Protein AF-A0A1M2VJ30-F1 (afdb_monomer_lite)

Radius of gyration: 21.76 Å; chains: 1; bounding box: 72×44×42 Å

Foldseek 3Di:
DDDPPDPDDPVVVVCVVDDVLVVVLCVQVVPDDVPRDGPPVSNVCSVVVVCVVVPHDPPVDDQQPDQVPDPVGHPDPPPDDDDCVVVDPDDDDPPPD

Structure (mmCIF, N/CA/C/O backbone):
data_AF-A0A1M2VJ30-F1
#
_entry.id   AF-A0A1M2VJ30-F1
#
loop_
_atom_site.group_PDB
_atom_site.id
_atom_site.type_symbol
_atom_site.label_atom_id
_atom_site.label_alt_id
_atom_site.label_comp_id
_atom_site.label_asym_id
_atom_site.label_entity_id
_atom_site.label_seq_id
_atom_site.pdbx_PDB_ins_code
_atom_site.Cartn_x
_atom_site.Cartn_y
_atom_site.Cartn_z
_atom_site.occupancy
_atom_site.B_iso_or_equiv
_atom_site.auth_seq_id
_atom_site.auth_comp_id
_atom_site.auth_asym_id
_atom_site.auth_atom_id
_atom_site.pdbx_PDB_model_num
ATOM 1 N N . MET A 1 1 ? -36.055 -9.082 4.053 1.00 41.88 1 MET A N 1
ATOM 2 C CA . MET A 1 1 ? -34.781 -8.335 4.016 1.00 41.88 1 MET A CA 1
ATOM 3 C C . MET A 1 1 ? -34.543 -7.912 2.579 1.00 41.88 1 MET A C 1
ATOM 5 O O . MET A 1 1 ? -34.332 -8.777 1.743 1.00 41.88 1 MET A O 1
ATOM 9 N N . LYS A 1 2 ? -34.7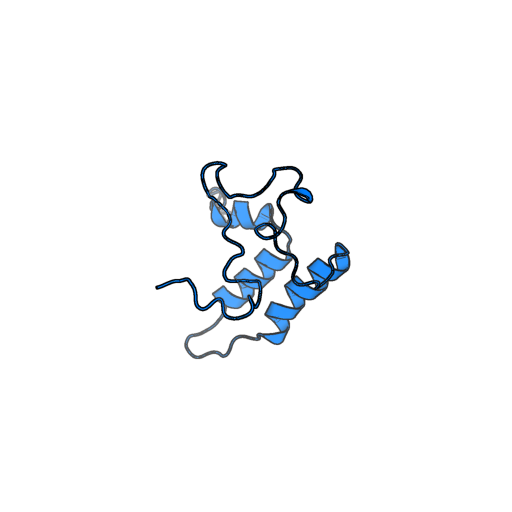08 -6.625 2.257 1.00 38.59 2 LYS A N 1
ATOM 10 C CA . LYS A 1 2 ? -34.381 -6.116 0.921 1.00 38.59 2 LYS A CA 1
ATOM 11 C C . LYS A 1 2 ? -32.864 -5.973 0.870 1.00 38.59 2 LYS A C 1
ATOM 13 O O . LYS A 1 2 ? -32.313 -5.183 1.625 1.00 38.59 2 LYS A O 1
ATOM 18 N N . THR A 1 3 ? -32.208 -6.791 0.057 1.00 48.53 3 THR A N 1
ATOM 19 C CA . THR A 1 3 ? -30.811 -6.578 -0.318 1.00 48.53 3 THR A CA 1
ATOM 20 C C . THR A 1 3 ? -30.753 -5.261 -1.075 1.00 48.53 3 THR A C 1
ATOM 22 O O . THR A 1 3 ? -31.428 -5.122 -2.097 1.00 48.53 3 THR A O 1
ATOM 25 N N . ASP A 1 4 ? -30.023 -4.290 -0.541 1.00 54.62 4 ASP A N 1
ATOM 26 C CA . ASP A 1 4 ? -29.743 -3.048 -1.245 1.00 54.62 4 ASP A CA 1
ATOM 27 C C . ASP A 1 4 ? -28.991 -3.395 -2.542 1.00 54.62 4 ASP A C 1
ATOM 29 O O . ASP A 1 4 ? -27.910 -3.978 -2.497 1.00 54.62 4 ASP A O 1
ATOM 33 N N . GLN A 1 5 ? -29.619 -3.142 -3.694 1.00 56.69 5 GLN A N 1
ATOM 34 C CA . GLN A 1 5 ? -29.038 -3.370 -5.025 1.00 56.69 5 GLN A CA 1
ATOM 35 C C . GLN A 1 5 ? -28.371 -2.100 -5.569 1.00 56.69 5 GLN A C 1
ATOM 37 O O . GLN A 1 5 ? -28.336 -1.875 -6.779 1.00 56.69 5 GLN A O 1
ATOM 42 N N . SER A 1 6 ? -27.870 -1.236 -4.689 1.00 65.25 6 SER A N 1
ATOM 43 C CA . SER A 1 6 ? -27.056 -0.108 -5.120 1.00 65.25 6 SER A CA 1
ATOM 44 C C . SER A 1 6 ? -25.761 -0.626 -5.766 1.00 65.25 6 SER A C 1
ATOM 46 O O . SER A 1 6 ? -25.155 -1.569 -5.242 1.00 65.25 6 SER A O 1
ATOM 48 N N . PRO A 1 7 ? -25.339 -0.077 -6.920 1.00 71.31 7 PRO A N 1
ATOM 49 C CA . PRO A 1 7 ? -24.116 -0.517 -7.576 1.00 71.31 7 PRO A CA 1
ATOM 50 C C . PRO A 1 7 ? -22.920 -0.363 -6.625 1.00 71.31 7 PRO A C 1
ATOM 52 O O . PRO A 1 7 ? -22.861 0.616 -5.871 1.00 71.31 7 PRO A O 1
ATOM 55 N N . PRO A 1 8 ? -21.960 -1.310 -6.649 1.00 76.88 8 PRO A N 1
ATOM 56 C CA . PRO A 1 8 ? -20.778 -1.218 -5.808 1.00 76.88 8 PRO A CA 1
ATOM 57 C C . PRO A 1 8 ? -20.066 0.100 -6.092 1.00 76.88 8 PRO A C 1
ATOM 59 O O . PRO A 1 8 ? -19.964 0.540 -7.242 1.00 76.88 8 PRO A O 1
ATOM 62 N N . SER A 1 9 ? -19.574 0.742 -5.036 1.00 90.00 9 SER A N 1
ATOM 63 C CA . SER A 1 9 ? -18.867 2.007 -5.199 1.00 90.00 9 SER A CA 1
ATOM 64 C C . SER A 1 9 ? -17.656 1.827 -6.123 1.00 90.00 9 SER A C 1
ATOM 66 O O . SER A 1 9 ? -17.090 0.733 -6.247 1.00 90.00 9 SER A O 1
ATOM 68 N N . VAL A 1 10 ? -17.214 2.915 -6.761 1.00 94.31 10 VAL A N 1
ATOM 69 C CA . VAL A 1 10 ? -15.991 2.914 -7.590 1.00 94.31 10 VAL A CA 1
ATOM 70 C C . VAL A 1 10 ? -14.809 2.334 -6.808 1.00 94.31 10 VAL A C 1
ATOM 72 O O . VAL A 1 10 ? -14.020 1.557 -7.341 1.00 94.31 10 VAL A O 1
ATOM 75 N N . PHE A 1 11 ? -14.738 2.644 -5.514 1.00 91.75 11 PHE A N 1
ATOM 76 C CA . PHE A 1 11 ? -13.711 2.129 -4.623 1.00 91.75 11 PHE A CA 1
ATOM 77 C C . PHE A 1 11 ? -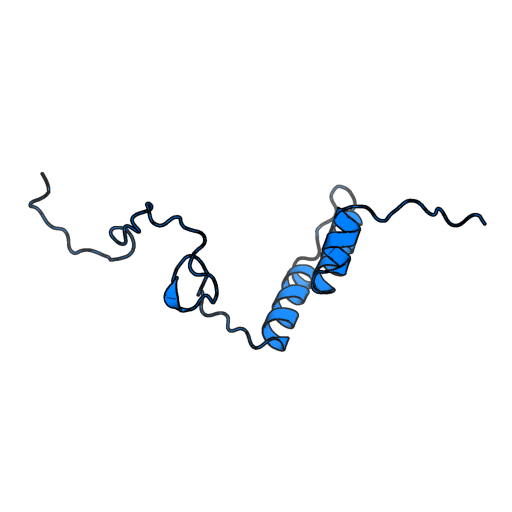13.823 0.615 -4.378 1.00 91.75 11 PHE A C 1
ATOM 79 O O . PHE A 1 11 ? -12.826 -0.094 -4.473 1.00 91.75 11 PHE A O 1
ATOM 86 N N . GLN A 1 12 ? -15.027 0.084 -4.139 1.00 92.38 12 GLN A N 1
ATOM 87 C CA . GLN A 1 12 ? -15.226 -1.369 -4.026 1.00 92.38 12 GLN A CA 1
ATOM 88 C C . GLN A 1 12 ? -14.873 -2.094 -5.327 1.00 92.38 12 GLN A C 1
ATOM 90 O O . GLN A 1 12 ? -14.276 -3.167 -5.294 1.00 92.38 12 GLN A O 1
ATOM 95 N N . THR A 1 13 ? -15.183 -1.483 -6.471 1.00 95.38 13 THR A N 1
ATOM 96 C CA . THR A 1 13 ? -14.814 -2.017 -7.788 1.00 95.38 13 THR A CA 1
ATOM 97 C C . THR A 1 13 ? -13.296 -2.045 -7.980 1.00 95.38 13 THR A C 1
ATOM 99 O O . THR A 1 13 ? -12.770 -3.016 -8.522 1.00 95.38 13 THR A O 1
ATOM 102 N N . LEU A 1 14 ? -12.578 -1.014 -7.519 1.00 94.56 14 LEU A N 1
ATOM 103 C CA . LEU A 1 14 ? -11.114 -0.994 -7.514 1.00 94.56 14 LEU A CA 1
ATOM 104 C C . LEU A 1 14 ? -10.559 -2.138 -6.658 1.00 94.56 14 LEU A C 1
ATOM 106 O O . LEU A 1 14 ? -9.783 -2.940 -7.166 1.00 94.56 14 LEU A O 1
ATOM 110 N N . LEU A 1 15 ? -11.013 -2.266 -5.406 1.00 95.44 15 LEU A N 1
ATOM 111 C CA . LEU A 1 15 ? -10.555 -3.325 -4.500 1.00 95.44 15 LEU A CA 1
ATOM 112 C C . LEU A 1 15 ? -10.816 -4.730 -5.056 1.00 95.44 15 LEU A C 1
ATOM 114 O O . LEU A 1 15 ? -9.962 -5.599 -4.926 1.00 95.44 15 LEU A O 1
ATOM 118 N N . ALA A 1 16 ? -11.957 -4.944 -5.715 1.00 93.69 16 ALA A N 1
ATOM 119 C CA . ALA A 1 16 ? -12.291 -6.223 -6.340 1.00 93.69 16 ALA A CA 1
ATOM 120 C C . ALA A 1 16 ? -11.393 -6.578 -7.543 1.00 93.69 16 ALA A C 1
ATOM 122 O O . ALA A 1 16 ? -11.286 -7.749 -7.901 1.00 93.69 16 ALA A O 1
ATOM 123 N N . ARG A 1 17 ? -10.761 -5.583 -8.181 1.00 95.56 17 ARG A N 1
ATOM 124 C CA . ARG A 1 17 ? -9.819 -5.765 -9.302 1.00 95.56 17 ARG A CA 1
ATOM 125 C C . ARG A 1 17 ? -8.354 -5.798 -8.861 1.00 95.56 17 ARG A C 1
ATOM 127 O O . ARG A 1 17 ? -7.486 -6.099 -9.678 1.00 95.56 17 ARG A O 1
ATOM 134 N N . SER A 1 18 ? -8.083 -5.463 -7.606 1.00 95.25 18 SER A N 1
ATOM 135 C CA . SER A 1 18 ? -6.757 -5.471 -6.997 1.00 95.25 18 SER A CA 1
ATOM 136 C C . SER A 1 18 ? -6.472 -6.810 -6.301 1.00 95.25 18 SER A C 1
ATOM 138 O O . SER A 1 18 ? -7.389 -7.598 -6.061 1.00 95.25 18 SER A O 1
ATOM 140 N N . PRO A 1 19 ? -5.206 -7.090 -5.937 1.00 95.62 19 PRO A N 1
ATOM 141 C CA . PRO A 1 19 ? -4.884 -8.181 -5.024 1.00 95.62 19 PRO A CA 1
ATOM 142 C C . PRO A 1 19 ? -5.738 -8.137 -3.739 1.00 95.62 19 PRO A C 1
ATOM 144 O O . PRO A 1 19 ? -5.952 -7.049 -3.193 1.00 95.62 19 PRO A O 1
ATOM 147 N N . PRO A 1 20 ? -6.210 -9.289 -3.224 1.00 95.75 20 PRO A N 1
ATOM 148 C CA . PRO A 1 20 ? -7.100 -9.352 -2.060 1.00 95.75 20 PRO A CA 1
ATOM 149 C C . PRO A 1 20 ? -6.498 -8.716 -0.799 1.00 95.75 20 PRO A C 1
ATOM 151 O O . PRO A 1 20 ? -7.236 -8.238 0.063 1.00 95.75 20 PRO A O 1
ATOM 154 N N . GLU A 1 21 ? -5.169 -8.647 -0.706 1.00 97.31 21 GLU A N 1
ATOM 155 C CA . GLU A 1 21 ? -4.447 -7.969 0.367 1.00 97.31 21 GLU A CA 1
ATOM 156 C C . GLU A 1 21 ? -4.855 -6.491 0.516 1.00 97.31 21 GLU A C 1
ATOM 158 O O . GLU A 1 21 ? -4.921 -5.997 1.640 1.00 97.31 21 GLU A O 1
ATOM 163 N N . PHE A 1 22 ? -5.220 -5.801 -0.573 1.00 96.94 22 PHE A N 1
ATOM 164 C CA . PHE A 1 22 ? -5.716 -4.419 -0.513 1.00 96.94 22 PHE A CA 1
ATOM 165 C C . PHE A 1 22 ? -7.068 -4.307 0.195 1.00 96.94 22 PHE A C 1
ATOM 167 O O . PHE A 1 22 ? -7.299 -3.348 0.933 1.00 96.94 22 PHE A O 1
ATOM 174 N N . ALA A 1 23 ? -7.959 -5.285 0.010 1.00 96.69 23 ALA A N 1
ATOM 175 C CA . ALA A 1 23 ? -9.244 -5.304 0.701 1.00 96.69 23 ALA A CA 1
ATOM 176 C C . ALA A 1 23 ? -9.060 -5.556 2.205 1.00 96.69 23 ALA A C 1
ATOM 1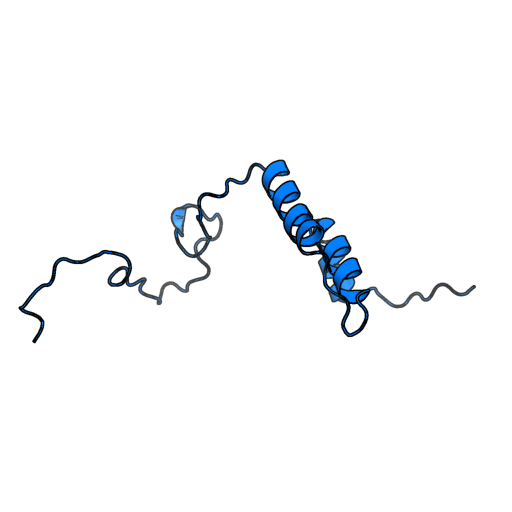78 O O . ALA A 1 23 ? -9.697 -4.886 3.017 1.00 96.69 23 ALA A O 1
ATOM 179 N N . VAL A 1 24 ? -8.148 -6.465 2.576 1.00 97.19 24 VAL A N 1
ATOM 180 C CA . VAL A 1 24 ? -7.794 -6.741 3.981 1.00 97.19 24 VAL A CA 1
ATOM 181 C C . VAL A 1 24 ? -7.147 -5.518 4.632 1.00 97.19 24 VAL A C 1
ATOM 183 O O . VAL A 1 24 ? -7.552 -5.122 5.723 1.00 97.19 24 VAL A O 1
ATOM 186 N N . TYR A 1 25 ? -6.200 -4.875 3.942 1.00 97.75 25 TYR A N 1
ATOM 187 C CA . TYR A 1 25 ? -5.581 -3.627 4.388 1.00 97.75 25 TYR A CA 1
ATOM 188 C C . TYR A 1 25 ? -6.639 -2.548 4.641 1.00 97.75 25 TYR A C 1
ATOM 190 O O . TYR A 1 25 ? -6.670 -1.953 5.717 1.00 97.75 25 TYR A O 1
ATOM 198 N N . HIS A 1 26 ? -7.533 -2.323 3.670 1.00 96.69 26 HIS A N 1
ATOM 199 C CA . HIS A 1 26 ? -8.584 -1.316 3.788 1.00 96.69 26 HIS A CA 1
ATOM 200 C C . HIS A 1 26 ? -9.534 -1.613 4.955 1.00 96.69 26 HIS A C 1
ATOM 202 O O . HIS A 1 26 ? -9.855 -0.715 5.728 1.00 96.69 26 HIS A O 1
ATOM 208 N N . ALA A 1 27 ? -9.969 -2.867 5.104 1.00 96.19 27 ALA A N 1
ATOM 209 C CA . ALA A 1 27 ? -10.837 -3.275 6.204 1.00 96.19 27 ALA A CA 1
ATOM 210 C C . ALA A 1 27 ? -10.184 -3.029 7.574 1.00 96.19 27 ALA A C 1
ATOM 212 O O . ALA A 1 27 ? -10.863 -2.566 8.487 1.00 96.19 27 ALA A O 1
ATOM 213 N N . HIS A 1 28 ? -8.874 -3.276 7.697 1.00 97.19 28 HIS A N 1
ATOM 214 C CA . HIS A 1 28 ? -8.122 -2.977 8.916 1.00 97.19 28 HIS A CA 1
ATOM 215 C C . HIS A 1 28 ? -8.119 -1.477 9.216 1.00 97.19 28 HIS A C 1
ATOM 217 O O . HIS A 1 28 ? -8.554 -1.071 10.288 1.00 97.19 28 HIS A O 1
ATOM 223 N N . VAL A 1 29 ? -7.683 -0.637 8.269 1.00 96.69 29 VAL A N 1
ATOM 224 C CA . VAL A 1 29 ? -7.563 0.812 8.521 1.00 96.69 29 VAL A CA 1
ATOM 225 C C . VAL A 1 29 ? -8.914 1.498 8.725 1.00 96.69 29 VAL A C 1
ATOM 227 O O . VAL A 1 29 ? -9.006 2.411 9.538 1.00 96.69 29 VAL A O 1
ATOM 230 N N . ALA A 1 30 ? -9.967 1.045 8.039 1.00 95.50 30 ALA A N 1
ATOM 231 C CA . ALA A 1 30 ? -11.320 1.572 8.207 1.00 95.50 30 ALA A CA 1
ATOM 232 C C . ALA A 1 30 ? -11.982 1.123 9.524 1.00 95.50 30 ALA A C 1
ATOM 234 O 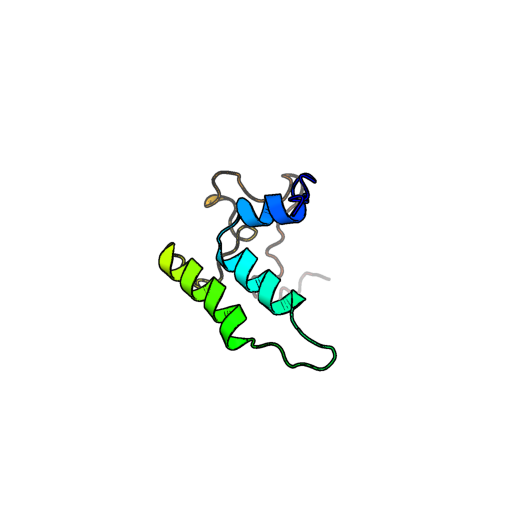O . ALA A 1 30 ? -12.949 1.745 9.958 1.00 95.50 30 ALA A O 1
ATOM 235 N N . GLY A 1 31 ? -11.486 0.046 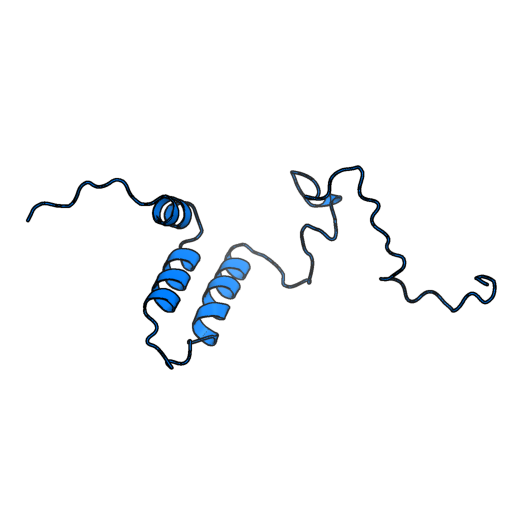10.144 1.00 96.69 31 GLY A N 1
ATOM 236 C CA . GLY A 1 31 ? -11.975 -0.468 11.425 1.00 96.69 31 GLY A CA 1
ATOM 237 C C . GLY A 1 31 ? -11.340 0.183 12.657 1.00 96.69 31 GLY A C 1
ATOM 238 O O . GLY A 1 31 ? -11.871 0.027 13.759 1.00 96.69 31 GLY A O 1
ATOM 239 N N . LEU A 1 32 ? -10.235 0.915 12.483 1.00 97.75 32 LEU A N 1
ATOM 240 C CA . LEU A 1 32 ? -9.509 1.548 13.582 1.00 97.75 32 LEU A CA 1
ATOM 241 C C . LEU A 1 32 ? -10.355 2.609 14.285 1.00 97.75 32 LEU A C 1
ATOM 243 O O . LEU A 1 32 ? -10.964 3.477 13.655 1.00 97.75 32 LEU A O 1
ATOM 247 N N . GLN A 1 33 ? -10.333 2.573 15.612 1.00 97.88 33 GLN A N 1
ATOM 248 C CA . GLN A 1 33 ? -10.922 3.611 16.443 1.00 97.88 33 GLN A CA 1
ATOM 249 C C . GLN A 1 33 ? -9.963 4.792 16.611 1.00 97.88 33 GLN A C 1
ATOM 251 O O . GLN A 1 33 ? -8.743 4.685 16.466 1.00 97.88 33 GLN A O 1
ATOM 256 N N . TYR A 1 34 ? -10.512 5.952 16.964 1.00 96.69 34 TYR A N 1
ATOM 257 C CA . TYR A 1 34 ? -9.693 7.114 17.288 1.00 96.69 34 TYR A CA 1
ATOM 258 C C . TYR A 1 34 ? -8.739 6.805 18.457 1.00 96.69 34 TYR A C 1
ATOM 260 O O . TYR A 1 34 ? -9.169 6.362 19.520 1.00 96.69 34 TYR A O 1
ATOM 268 N N . GLY A 1 35 ? -7.442 7.055 18.257 1.00 96.75 35 GLY A N 1
ATOM 269 C CA . GLY A 1 35 ? -6.392 6.772 19.242 1.00 96.75 35 GLY A CA 1
ATOM 270 C C . GLY A 1 35 ? -5.927 5.312 19.286 1.00 96.75 35 GLY A C 1
ATOM 271 O O . GLY A 1 35 ? -4.984 5.001 20.013 1.00 96.75 35 GLY A O 1
ATOM 272 N N . GLU A 1 36 ? -6.538 4.421 18.503 1.00 97.88 36 GLU A N 1
ATOM 273 C CA . GLU A 1 36 ? -6.075 3.046 18.365 1.00 97.88 36 GLU A CA 1
ATOM 274 C C . GLU A 1 36 ? -4.749 2.996 17.596 1.00 97.88 36 GLU A C 1
ATOM 276 O O . GLU A 1 36 ? -4.554 3.684 16.591 1.00 97.88 36 GLU A O 1
ATOM 281 N N . LYS A 1 37 ? -3.813 2.170 18.072 1.00 97.56 37 LYS A N 1
ATOM 282 C CA . LYS A 1 37 ? -2.532 1.957 17.396 1.00 97.56 37 LYS A CA 1
ATOM 283 C C . LYS A 1 37 ? -2.721 0.956 16.248 1.00 97.56 37 LYS A C 1
ATOM 285 O O . LYS A 1 37 ? -3.071 -0.189 16.527 1.00 97.56 37 LYS A O 1
ATOM 290 N N . PRO A 1 38 ? -2.402 1.315 14.991 1.00 97.56 38 PRO A N 1
ATOM 291 C CA . PRO A 1 38 ? -2.446 0.363 13.888 1.00 97.56 38 PRO A CA 1
ATOM 292 C C . PRO A 1 38 ? -1.465 -0.799 14.093 1.00 97.56 38 PRO A C 1
ATOM 294 O O . PRO A 1 38 ? -0.319 -0.596 14.511 1.00 97.56 38 PRO A O 1
ATOM 297 N N . ASP A 1 39 ? -1.882 -2.013 13.732 1.00 97.56 39 ASP A N 1
ATOM 298 C CA . ASP A 1 39 ? -0.985 -3.164 13.627 1.00 97.56 39 ASP A CA 1
ATOM 299 C C . ASP A 1 39 ? -0.123 -3.074 12.357 1.00 97.56 39 ASP A C 1
ATOM 301 O O . ASP A 1 39 ? -0.428 -3.631 11.303 1.00 97.56 39 ASP A O 1
ATOM 305 N N . TYR A 1 40 ? 0.993 -2.356 12.452 1.00 97.56 40 TYR A N 1
ATOM 306 C CA . TYR A 1 40 ? 1.936 -2.217 11.343 1.00 97.56 40 TYR A CA 1
ATOM 307 C C . TYR A 1 40 ? 2.602 -3.542 10.938 1.00 97.56 40 TYR A C 1
ATOM 309 O O . TYR A 1 40 ? 3.039 -3.673 9.791 1.00 97.56 40 TYR A O 1
ATOM 317 N N . ALA A 1 41 ? 2.687 -4.526 11.839 1.00 98.00 41 ALA A N 1
ATOM 318 C CA . ALA A 1 41 ? 3.289 -5.817 11.521 1.00 98.00 41 ALA A CA 1
ATOM 319 C C . ALA A 1 41 ? 2.380 -6.600 10.566 1.00 98.00 41 ALA A C 1
ATOM 321 O O . ALA A 1 41 ? 2.854 -7.097 9.544 1.00 98.00 41 ALA A O 1
ATOM 322 N N . LEU A 1 42 ? 1.070 -6.608 10.834 1.00 96.69 42 LEU A N 1
ATOM 323 C CA . LEU A 1 42 ? 0.061 -7.136 9.918 1.00 96.69 42 LEU A CA 1
ATOM 324 C C . LEU A 1 42 ? 0.111 -6.414 8.565 1.00 96.69 42 LEU A C 1
ATOM 326 O O . LEU A 1 42 ? 0.274 -7.057 7.528 1.00 96.69 42 LEU A O 1
ATOM 330 N N . LEU A 1 43 ? 0.007 -5.080 8.572 1.00 97.88 43 LEU A N 1
ATOM 331 C CA . LEU A 1 43 ? -0.105 -4.287 7.341 1.00 97.88 43 LEU A CA 1
ATOM 332 C C . LEU A 1 43 ? 1.115 -4.447 6.423 1.00 97.88 43 LEU A C 1
ATOM 334 O O . LEU A 1 43 ? 0.964 -4.605 5.212 1.00 97.88 43 LEU A O 1
ATOM 338 N N . THR A 1 44 ? 2.325 -4.443 6.988 1.00 96.62 44 THR A N 1
ATOM 339 C CA . THR A 1 44 ? 3.555 -4.674 6.211 1.00 96.62 44 THR A CA 1
ATOM 340 C C . THR A 1 44 ? 3.693 -6.134 5.778 1.00 96.62 44 THR A C 1
ATOM 342 O O . THR A 1 44 ? 4.181 -6.405 4.680 1.00 96.62 44 THR A O 1
ATOM 345 N N . GLY A 1 45 ? 3.235 -7.076 6.606 1.00 97.25 45 GLY A N 1
ATOM 346 C CA . GLY A 1 45 ? 3.237 -8.506 6.312 1.00 97.25 45 GLY A CA 1
ATOM 347 C C . GLY A 1 45 ? 2.390 -8.876 5.095 1.00 97.25 45 GLY A C 1
ATOM 348 O O . GLY A 1 45 ? 2.858 -9.651 4.263 1.00 97.25 45 GLY A O 1
ATOM 349 N N . LEU A 1 46 ? 1.200 -8.278 4.945 1.00 97.75 46 LEU A N 1
ATOM 350 C CA . LEU A 1 46 ? 0.299 -8.516 3.806 1.00 97.75 46 LEU A CA 1
ATOM 351 C C . LEU A 1 46 ? 1.019 -8.333 2.462 1.00 97.75 46 LEU A C 1
ATOM 353 O O . LEU A 1 46 ? 1.048 -9.242 1.632 1.00 97.75 46 LEU A O 1
ATOM 357 N N . PHE A 1 47 ? 1.652 -7.176 2.265 1.00 96.81 47 PHE A N 1
ATOM 358 C CA . PHE A 1 47 ? 2.312 -6.865 0.998 1.00 96.81 47 PHE A CA 1
ATOM 359 C C . PHE A 1 47 ? 3.638 -7.603 0.822 1.00 96.81 47 PHE A C 1
ATOM 361 O O . PHE A 1 47 ? 3.943 -8.034 -0.286 1.00 96.81 47 PHE A O 1
ATOM 368 N N . ARG A 1 48 ? 4.410 -7.812 1.897 1.00 95.38 48 ARG A N 1
ATOM 369 C CA . ARG A 1 48 ? 5.654 -8.600 1.832 1.00 95.38 48 ARG A CA 1
ATOM 370 C C . ARG A 1 48 ? 5.397 -10.029 1.377 1.00 95.38 48 ARG A C 1
ATOM 372 O O . ARG A 1 48 ? 6.084 -10.524 0.489 1.00 95.38 48 ARG A O 1
ATOM 379 N N . GLU A 1 49 ? 4.393 -10.675 1.959 1.00 95.44 49 GLU A N 1
ATOM 380 C CA . GLU A 1 49 ? 4.029 -12.040 1.594 1.00 95.44 49 GLU A CA 1
ATOM 381 C C . GLU A 1 49 ? 3.495 -12.112 0.160 1.00 95.44 49 GLU A C 1
ATOM 383 O O . GLU A 1 49 ? 3.823 -13.043 -0.577 1.00 95.44 49 GLU A O 1
ATOM 388 N N . ARG A 1 50 ? 2.721 -11.107 -0.267 1.00 94.94 50 ARG A N 1
ATOM 389 C CA . ARG A 1 50 ? 2.243 -11.010 -1.647 1.00 94.94 50 ARG A CA 1
ATOM 390 C C . ARG A 1 50 ? 3.389 -10.869 -2.649 1.00 94.94 50 ARG A C 1
ATOM 392 O O . ARG A 1 50 ? 3.449 -11.645 -3.599 1.00 94.94 50 ARG A O 1
ATOM 399 N N . MET A 1 51 ? 4.313 -9.941 -2.401 1.00 93.75 51 MET A N 1
ATOM 400 C CA . MET A 1 51 ? 5.503 -9.730 -3.231 1.00 93.75 51 MET A CA 1
ATOM 401 C C . MET A 1 51 ? 6.339 -11.010 -3.331 1.00 93.75 51 MET A C 1
ATOM 403 O O . MET A 1 51 ? 6.690 -11.442 -4.426 1.00 93.75 51 MET A O 1
ATOM 407 N N . ARG A 1 52 ? 6.560 -11.693 -2.203 1.00 93.88 52 ARG A N 1
ATOM 408 C CA . ARG A 1 52 ? 7.277 -12.973 -2.168 1.00 93.88 52 ARG A CA 1
ATOM 409 C C . ARG A 1 52 ? 6.582 -14.059 -2.999 1.00 93.88 52 ARG A C 1
ATOM 411 O O . ARG A 1 52 ? 7.259 -14.807 -3.698 1.00 93.88 52 ARG A O 1
ATOM 418 N N . LYS A 1 53 ? 5.249 -14.170 -2.927 1.00 94.88 53 LYS A N 1
ATOM 419 C CA . LYS A 1 53 ? 4.460 -15.137 -3.721 1.00 94.88 53 LYS A CA 1
ATOM 420 C C . LYS A 1 53 ? 4.543 -14.881 -5.223 1.00 94.88 53 LYS A C 1
ATOM 422 O O . LYS A 1 53 ? 4.514 -15.834 -5.992 1.00 94.88 53 LYS A O 1
ATOM 427 N N . GLU A 1 54 ? 4.631 -13.620 -5.623 1.00 93.00 54 GLU A N 1
ATOM 428 C CA . GLU A 1 54 ? 4.787 -13.218 -7.023 1.00 93.00 54 GLU A CA 1
ATOM 429 C C . GLU A 1 54 ? 6.247 -13.274 -7.510 1.00 93.00 54 GLU A C 1
ATOM 431 O O . GLU A 1 54 ? 6.497 -13.100 -8.698 1.00 93.00 54 GLU A O 1
ATOM 436 N N . GLY A 1 55 ? 7.202 -13.580 -6.624 1.00 92.56 55 GLY A N 1
ATOM 437 C CA . GLY A 1 55 ? 8.615 -13.735 -6.973 1.00 92.56 55 GLY A CA 1
ATOM 438 C C . GLY A 1 55 ? 9.410 -12.430 -7.001 1.00 92.56 55 GLY A C 1
ATOM 439 O O . GLY A 1 55 ? 10.520 -12.419 -7.525 1.00 92.56 55 GLY A O 1
ATOM 440 N N . TRP A 1 56 ? 8.875 -11.347 -6.433 1.00 91.25 56 TRP A N 1
ATOM 441 C CA . TRP A 1 56 ? 9.580 -10.069 -6.348 1.00 91.25 56 TRP A CA 1
ATOM 442 C C . TRP A 1 56 ? 10.736 -10.115 -5.347 1.00 91.25 56 TRP A C 1
ATOM 444 O O . TRP A 1 56 ? 10.631 -10.695 -4.260 1.00 91.25 56 TRP A O 1
ATOM 454 N N . THR A 1 57 ? 11.819 -9.431 -5.703 1.00 89.62 57 THR A N 1
ATOM 455 C CA . THR A 1 57 ? 12.986 -9.178 -4.859 1.00 89.62 57 THR A CA 1
ATOM 456 C C . THR A 1 57 ? 12.928 -7.779 -4.264 1.00 89.62 57 THR A C 1
ATOM 458 O O . THR A 1 57 ? 12.446 -6.841 -4.885 1.00 89.62 57 THR A O 1
ATOM 461 N N . PHE A 1 58 ? 13.424 -7.623 -3.035 1.00 86.62 58 PHE A N 1
ATOM 462 C CA . PHE A 1 58 ? 13.613 -6.302 -2.434 1.00 86.62 58 PHE A CA 1
ATOM 463 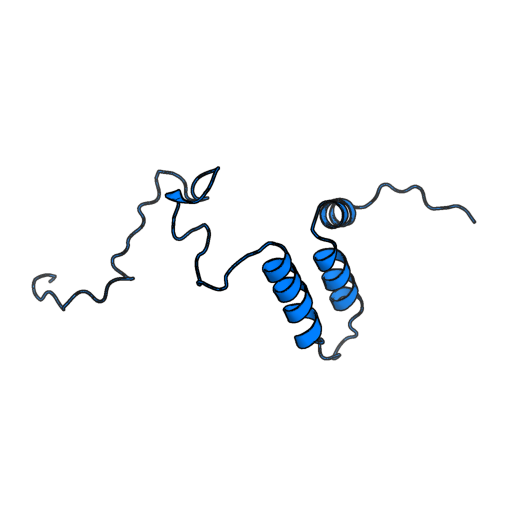C C . PHE A 1 58 ? 14.996 -5.765 -2.824 1.00 86.62 58 PHE A C 1
ATOM 465 O O . PHE A 1 58 ? 15.914 -5.719 -2.011 1.00 86.62 58 PHE A O 1
ATOM 472 N N . ASP A 1 59 ? 15.153 -5.451 -4.105 1.00 87.12 59 ASP A N 1
ATOM 473 C CA . ASP A 1 59 ? 16.389 -4.945 -4.721 1.00 87.12 59 ASP A CA 1
ATOM 474 C C . ASP A 1 59 ? 16.472 -3.410 -4.724 1.00 87.12 59 ASP A C 1
ATOM 476 O O . ASP A 1 59 ? 17.496 -2.840 -5.092 1.00 87.12 59 ASP A O 1
ATOM 480 N N . GLY A 1 60 ? 15.404 -2.741 -4.283 1.00 85.12 60 GLY A N 1
ATOM 481 C CA . GLY A 1 60 ? 15.296 -1.289 -4.324 1.00 85.12 60 GLY A CA 1
ATOM 482 C C . GLY A 1 60 ? 15.060 -0.744 -5.729 1.00 85.12 60 GLY A C 1
ATOM 483 O O . GLY A 1 60 ? 15.075 0.470 -5.865 1.00 85.12 60 GLY A O 1
ATOM 484 N N . GLY A 1 61 ? 14.836 -1.605 -6.730 1.00 83.94 61 GLY A N 1
ATOM 485 C CA . GLY A 1 61 ? 14.457 -1.280 -8.100 1.00 83.94 61 GLY A CA 1
ATOM 486 C C . GLY A 1 61 ? 13.012 -0.792 -8.179 1.00 83.94 61 GLY A C 1
ATOM 487 O O . GLY A 1 61 ? 12.088 -1.485 -7.764 1.00 83.94 61 GLY A O 1
ATOM 488 N N . PHE A 1 62 ? 12.804 0.401 -8.724 1.00 82.50 62 PHE A N 1
ATOM 489 C CA . PHE A 1 62 ? 11.489 1.006 -8.894 1.00 82.50 62 PHE A CA 1
ATOM 490 C C . PHE A 1 62 ? 11.301 1.413 -10.348 1.00 82.50 62 PHE A C 1
ATOM 492 O O . PHE A 1 62 ? 12.267 1.753 -11.033 1.00 82.50 62 PHE A O 1
ATOM 499 N N . ASP A 1 63 ? 10.047 1.467 -10.787 1.00 79.00 63 ASP A N 1
ATOM 500 C CA . ASP A 1 63 ? 9.683 1.734 -12.180 1.00 79.00 63 ASP A CA 1
ATOM 501 C C . ASP A 1 63 ? 10.267 3.051 -12.736 1.00 79.00 63 ASP A C 1
ATOM 503 O O . ASP A 1 63 ? 10.524 3.192 -13.927 1.00 79.00 63 ASP A O 1
ATOM 507 N N . TRP A 1 64 ? 10.497 4.055 -11.888 1.00 74.25 64 TRP A N 1
ATOM 508 C CA . TRP A 1 64 ? 11.057 5.337 -12.330 1.00 74.25 64 TRP A CA 1
ATOM 509 C C . TRP A 1 64 ? 12.585 5.341 -12.471 1.00 74.25 64 TRP A C 1
ATOM 511 O O . TRP A 1 64 ? 13.134 6.339 -12.932 1.00 74.25 64 TRP A O 1
ATOM 521 N N . MET A 1 65 ? 13.280 4.281 -12.050 1.00 75.06 65 MET A N 1
ATOM 522 C CA . MET A 1 65 ? 14.746 4.226 -12.083 1.00 75.06 65 MET A CA 1
ATOM 523 C C . MET A 1 65 ? 15.294 3.608 -13.364 1.00 75.06 65 MET A C 1
ATOM 525 O O . MET A 1 65 ? 16.354 4.021 -13.824 1.00 75.06 65 MET A O 1
ATOM 529 N N . ASP A 1 66 ? 14.577 2.645 -13.944 1.00 69.69 66 ASP A N 1
ATOM 530 C CA . ASP A 1 66 ? 14.977 2.010 -15.194 1.00 69.69 66 ASP A CA 1
ATOM 531 C C . ASP A 1 66 ? 13.772 1.778 -16.114 1.00 69.69 66 ASP A C 1
ATOM 533 O O . ASP A 1 66 ? 12.969 0.862 -15.934 1.00 69.69 66 ASP A O 1
ATOM 537 N N . ALA A 1 67 ? 13.685 2.616 -17.149 1.00 67.19 67 ALA A N 1
ATOM 538 C CA . ALA A 1 67 ? 12.682 2.535 -18.209 1.00 67.19 67 ALA A CA 1
ATOM 539 C C . ALA A 1 67 ? 12.718 1.214 -18.976 1.00 67.19 67 ALA A C 1
ATOM 541 O O . ALA A 1 67 ? 11.709 0.795 -19.545 1.00 67.19 67 ALA A O 1
ATOM 542 N N . THR A 1 68 ? 13.905 0.611 -19.067 1.00 67.25 68 THR A N 1
ATOM 543 C CA . THR A 1 68 ? 14.193 -0.461 -20.020 1.00 67.25 68 THR A CA 1
ATOM 544 C C . THR A 1 68 ? 13.573 -1.790 -19.597 1.00 67.25 68 THR A C 1
ATOM 546 O O . THR A 1 68 ? 13.267 -2.620 -20.453 1.00 67.25 68 THR A O 1
ATOM 549 N N . GLY A 1 69 ? 13.303 -1.962 -18.298 1.00 63.12 69 GLY A N 1
ATOM 550 C CA . GLY A 1 69 ? 12.624 -3.132 -17.736 1.00 63.12 69 GLY A CA 1
ATOM 551 C C . GLY A 1 69 ? 11.093 -3.104 -17.827 1.00 63.12 69 GLY A C 1
ATOM 552 O O . GLY A 1 69 ? 10.446 -4.113 -17.543 1.00 63.12 69 GLY A O 1
ATOM 553 N N . LEU A 1 70 ? 10.483 -1.982 -18.223 1.00 65.62 70 LEU A N 1
ATOM 554 C CA . LEU A 1 70 ? 9.028 -1.813 -18.211 1.00 65.62 70 LEU A CA 1
ATOM 555 C C . LEU A 1 70 ? 8.416 -2.094 -19.579 1.00 65.62 70 LEU A C 1
ATOM 557 O O . LEU A 1 70 ? 8.708 -1.417 -20.560 1.00 65.62 70 LEU A O 1
ATOM 561 N N . ALA A 1 71 ? 7.432 -2.996 -19.625 1.00 62.41 71 ALA A N 1
ATOM 562 C CA . ALA A 1 71 ? 6.656 -3.271 -20.840 1.00 62.41 71 ALA A CA 1
ATOM 563 C C . ALA A 1 71 ? 5.941 -2.028 -21.422 1.00 62.41 71 ALA A C 1
ATOM 565 O O . ALA A 1 71 ? 5.495 -2.060 -22.568 1.00 62.41 71 ALA A O 1
ATOM 566 N N . LYS A 1 72 ? 5.803 -0.949 -20.635 1.00 58.69 72 LYS A N 1
ATOM 567 C CA . LYS A 1 72 ? 5.211 0.336 -21.040 1.00 58.69 72 LYS A CA 1
ATOM 568 C C . LYS A 1 72 ? 6.173 1.536 -20.956 1.00 58.69 72 LYS A C 1
ATOM 570 O O . LYS A 1 72 ? 5.709 2.653 -21.157 1.00 58.69 72 LYS A O 1
ATOM 575 N N . GLY A 1 73 ? 7.467 1.325 -20.691 1.00 62.09 73 GLY A N 1
ATOM 576 C CA . GLY A 1 73 ? 8.437 2.402 -20.433 1.00 62.09 73 GLY A CA 1
ATOM 577 C C . GLY A 1 73 ? 8.258 3.077 -19.063 1.00 62.09 73 GLY A C 1
ATOM 578 O O . GLY A 1 73 ? 7.490 2.592 -18.229 1.00 62.09 73 GLY A O 1
ATOM 579 N N . THR A 1 74 ? 8.960 4.190 -18.815 1.00 62.78 74 THR A N 1
ATOM 580 C CA . THR A 1 74 ? 8.733 5.013 -17.612 1.00 62.78 74 THR A CA 1
ATOM 581 C C . THR A 1 74 ? 7.425 5.800 -17.711 1.00 62.78 74 THR A C 1
ATOM 583 O O . THR A 1 74 ? 6.921 6.093 -18.792 1.00 62.78 74 THR A O 1
ATOM 586 N N . LEU A 1 75 ? 6.896 6.225 -16.558 1.00 64.38 75 LEU A N 1
ATOM 587 C CA . LEU A 1 75 ? 5.834 7.240 -16.485 1.00 64.38 75 LEU A CA 1
ATOM 588 C C . LEU A 1 75 ? 6.340 8.662 -16.777 1.00 64.38 75 LEU A C 1
ATOM 590 O O . LEU A 1 75 ? 5.562 9.611 -16.690 1.00 64.38 75 LEU A O 1
ATOM 594 N N . LEU A 1 76 ? 7.637 8.822 -17.054 1.00 64.00 76 LEU A N 1
ATOM 595 C CA . LEU A 1 76 ? 8.231 10.115 -17.344 1.00 64.00 76 LEU A CA 1
ATOM 596 C C . LEU A 1 76 ? 8.022 10.419 -18.828 1.00 64.00 76 LEU A C 1
ATOM 598 O O . LEU A 1 76 ? 8.449 9.623 -19.666 1.00 64.00 76 LEU A O 1
ATOM 602 N N . PRO A 1 77 ? 7.372 11.543 -19.163 1.00 69.12 77 PRO A N 1
ATOM 603 C CA . PRO A 1 77 ? 7.293 11.992 -20.544 1.00 69.12 77 PRO A CA 1
ATOM 604 C C . PRO A 1 77 ? 8.693 12.159 -21.162 1.00 69.12 77 PRO A C 1
ATOM 606 O O . PRO A 1 77 ? 9.646 12.487 -20.451 1.00 69.12 77 PRO A O 1
ATOM 609 N N . GLU A 1 78 ? 8.819 11.938 -22.475 1.00 65.81 78 GLU A N 1
ATOM 610 C CA . GLU A 1 78 ? 10.103 11.968 -23.204 1.00 65.81 78 GLU A CA 1
ATOM 611 C C . GLU A 1 78 ? 10.851 13.305 -23.057 1.00 65.81 78 GLU A C 1
ATOM 613 O O . GLU A 1 78 ? 12.075 13.351 -23.169 1.00 65.81 78 GLU A O 1
ATOM 618 N N . GLU A 1 79 ? 10.138 14.397 -22.777 1.00 69.50 79 GLU A N 1
ATOM 619 C CA . GLU A 1 79 ? 10.710 15.723 -22.558 1.00 69.50 79 GLU A CA 1
ATOM 620 C C . GLU A 1 79 ? 11.460 15.884 -21.224 1.00 69.50 79 GLU A C 1
ATOM 622 O O . GLU A 1 79 ? 12.201 16.857 -21.052 1.00 69.50 79 GLU A O 1
ATOM 627 N N . TYR A 1 80 ? 11.291 14.963 -20.270 1.00 68.31 80 TYR A N 1
ATOM 628 C CA . TYR A 1 80 ? 11.997 15.024 -18.994 1.00 68.31 80 TYR A CA 1
ATOM 629 C C . TYR A 1 80 ? 13.401 14.436 -19.129 1.00 68.31 80 TYR A C 1
ATOM 631 O O . TYR A 1 80 ? 13.594 13.234 -19.297 1.00 68.31 80 TYR A O 1
ATOM 639 N N . VAL A 1 81 ? 14.405 15.297 -18.979 1.00 61.00 81 VAL A N 1
ATOM 640 C CA . VAL A 1 81 ? 15.803 14.878 -18.869 1.00 61.00 81 VAL A CA 1
ATOM 641 C C . VAL A 1 81 ? 16.042 14.337 -17.461 1.00 61.00 81 VAL A C 1
ATOM 643 O O . VAL A 1 81 ? 15.978 15.079 -16.480 1.00 61.00 81 VAL A O 1
ATOM 646 N N . LEU A 1 82 ? 16.342 13.044 -17.353 1.00 62.72 82 LEU A N 1
ATOM 647 C CA . LEU A 1 82 ? 16.870 12.462 -16.123 1.00 62.72 82 LEU A CA 1
ATOM 648 C C . LEU A 1 82 ? 18.283 13.014 -15.885 1.00 62.72 82 LEU A C 1
ATOM 650 O O . LEU A 1 82 ? 19.231 12.638 -16.572 1.00 62.72 82 LEU A O 1
ATOM 654 N N . SER A 1 83 ? 18.424 13.929 -14.924 1.00 60.84 83 SER A N 1
ATOM 655 C CA . SER A 1 83 ? 19.737 14.348 -14.429 1.00 60.84 83 SER A CA 1
ATOM 656 C C . SER A 1 83 ? 20.200 13.353 -13.368 1.00 60.84 83 SER A C 1
ATOM 658 O O . SER A 1 83 ? 19.649 13.281 -12.270 1.00 60.84 83 SER A O 1
ATOM 660 N N . PHE A 1 84 ? 21.235 12.589 -13.705 1.00 61.84 84 PHE A N 1
ATOM 661 C CA . PHE A 1 84 ? 21.947 11.722 -12.764 1.00 61.84 84 PHE A CA 1
ATOM 662 C C . PHE A 1 84 ? 23.036 12.475 -11.984 1.00 61.84 84 PHE A C 1
ATOM 664 O O . PHE A 1 84 ? 23.757 11.875 -11.189 1.00 61.84 84 PHE A O 1
ATOM 671 N N . ASP A 1 85 ? 23.136 13.799 -12.160 1.00 62.53 85 ASP A N 1
ATOM 672 C CA . ASP A 1 85 ? 24.179 14.638 -11.555 1.00 62.53 85 ASP A CA 1
ATOM 673 C C . ASP A 1 85 ? 24.161 14.627 -10.020 1.00 62.53 85 ASP A C 1
ATOM 675 O O . ASP A 1 85 ? 25.162 14.967 -9.398 1.00 62.53 85 ASP A O 1
ATOM 679 N N . PHE A 1 86 ? 23.039 14.226 -9.417 1.00 55.28 86 PHE A N 1
ATOM 680 C CA . PHE A 1 86 ? 22.850 14.138 -7.966 1.00 55.28 86 PHE A CA 1
ATOM 681 C C . PHE A 1 86 ? 22.962 12.712 -7.407 1.00 55.28 86 PHE A C 1
ATOM 683 O O . PHE A 1 86 ? 22.800 12.523 -6.203 1.00 55.28 86 PHE A O 1
ATOM 690 N N . VAL A 1 87 ? 23.181 11.709 -8.264 1.00 58.09 87 VAL A N 1
ATOM 691 C CA . VAL A 1 87 ? 23.280 10.292 -7.870 1.00 58.09 87 VAL A CA 1
ATOM 692 C C . VAL A 1 87 ? 24.735 9.828 -7.854 1.00 58.09 87 VAL A C 1
ATOM 694 O O . VAL A 1 87 ? 25.115 9.018 -7.013 1.00 58.09 87 VAL A O 1
ATOM 697 N N . GLU A 1 88 ? 25.566 10.368 -8.743 1.00 57.06 88 GLU A N 1
ATOM 698 C CA . GLU A 1 88 ? 27.003 10.115 -8.735 1.00 57.06 88 GLU A CA 1
ATOM 699 C C . GLU A 1 88 ? 27.701 11.073 -7.759 1.00 57.06 88 GLU A C 1
ATOM 701 O O . GLU A 1 88 ? 27.582 12.293 -7.887 1.00 57.06 88 GLU A O 1
ATOM 706 N N . GLU A 1 89 ? 28.469 10.540 -6.802 1.00 56.47 89 GLU A N 1
ATOM 707 C CA . GLU A 1 89 ? 29.511 11.313 -6.114 1.00 56.47 89 GLU A CA 1
ATOM 708 C C . GLU A 1 89 ? 30.528 11.767 -7.169 1.00 56.47 89 GLU A C 1
ATOM 710 O O . GLU A 1 89 ? 31.499 11.077 -7.478 1.00 56.47 89 GLU A O 1
ATOM 715 N N . LYS A 1 90 ? 30.282 12.921 -7.789 1.00 56.06 90 LYS A N 1
ATOM 716 C CA . LYS A 1 90 ? 31.259 13.540 -8.678 1.00 56.06 90 LYS A CA 1
ATOM 717 C C . LYS A 1 90 ? 32.390 14.097 -7.823 1.00 56.06 90 LYS A C 1
ATOM 719 O O . LYS A 1 90 ? 32.152 14.895 -6.914 1.00 56.06 90 LYS A O 1
ATOM 724 N N . GLU A 1 91 ? 33.623 13.694 -8.132 1.00 63.16 91 GLU A N 1
ATOM 725 C CA . GLU A 1 91 ? 34.815 14.362 -7.613 1.00 63.16 91 GLU A CA 1
ATOM 726 C C . GLU A 1 91 ? 34.685 15.871 -7.863 1.00 63.16 91 GLU A C 1
ATOM 728 O O . GLU A 1 91 ? 34.327 16.311 -8.960 1.00 63.16 91 GLU A O 1
ATOM 733 N N . TRP A 1 92 ? 34.935 16.662 -6.819 1.00 61.59 92 TRP A N 1
ATOM 734 C CA . TRP A 1 92 ? 34.866 18.120 -6.857 1.00 61.59 92 TRP A CA 1
ATOM 735 C C . TRP A 1 92 ? 35.624 18.679 -8.072 1.00 61.59 92 TRP A C 1
ATOM 737 O O . TRP A 1 92 ? 36.847 18.555 -8.155 1.00 61.59 92 TRP A O 1
ATOM 747 N N . ASN A 1 93 ? 34.910 19.327 -9.001 1.00 61.53 93 ASN A N 1
ATOM 748 C CA . ASN A 1 93 ? 35.522 20.006 -10.141 1.00 61.53 93 ASN A CA 1
ATOM 749 C C . ASN A 1 93 ? 35.608 21.523 -9.868 1.00 61.53 93 ASN A C 1
ATOM 751 O O . ASN A 1 93 ? 34.581 22.205 -9.904 1.00 61.53 93 ASN A O 1
ATOM 755 N N . PRO A 1 94 ? 36.815 22.075 -9.637 1.00 61.56 94 PRO A N 1
ATOM 756 C CA . PRO A 1 94 ? 37.003 23.477 -9.264 1.00 61.56 94 PRO A CA 1
ATOM 757 C C . PRO A 1 94 ? 36.726 24.484 -10.395 1.00 61.56 94 PRO A C 1
ATOM 759 O O . PRO A 1 94 ? 36.808 25.684 -10.152 1.00 61.56 94 PRO A O 1
ATOM 762 N N . HIS A 1 95 ? 36.415 24.038 -11.617 1.00 59.47 95 HIS A N 1
ATOM 763 C CA . HIS A 1 95 ? 36.133 24.923 -12.754 1.00 59.47 95 HIS A CA 1
ATOM 764 C C . HIS A 1 95 ? 34.666 25.349 -12.903 1.00 59.47 95 HIS A C 1
ATOM 766 O O . HIS A 1 95 ? 34.348 26.095 -13.826 1.00 59.47 95 HIS A O 1
ATOM 772 N N . TYR A 1 96 ? 33.781 24.932 -11.997 1.00 58.84 96 TYR A N 1
ATOM 773 C CA . TYR A 1 96 ? 32.436 25.499 -11.894 1.00 58.84 96 TYR A CA 1
ATOM 774 C C . TYR A 1 96 ? 32.440 26.718 -10.954 1.00 58.84 96 TYR A C 1
ATOM 776 O O . TYR A 1 96 ? 31.944 26.655 -9.831 1.00 58.84 96 TYR A O 1
ATOM 784 N N . MET A 1 97 ? 33.032 27.822 -11.417 1.00 47.59 97 MET A N 1
ATOM 785 C CA . MET A 1 97 ? 32.754 29.193 -10.964 1.00 47.59 97 MET A CA 1
ATOM 786 C C . MET A 1 97 ? 32.748 30.123 -12.171 1.00 47.59 97 MET A C 1
ATOM 788 O O . MET A 1 97 ? 33.740 30.089 -12.933 1.00 47.59 97 MET A O 1
#

pLDDT: mean 80.21, std 17.31, range [38.59, 98.0]

Sequence (97 aa):
MKTDQSPPSVFQTLLARSPPEFAVYHAHVAGLQYGEKPDYALLTGLFRERMRKEGWTFDGGFDWMDATGLAKGTLLPEEYVLSFDFVEEKEWNPHYM

Organism: Trametes pubescens (NCBI:txid154538)

Secondary structure (DSSP, 8-state):
-----PPPPHHHHHHHHS-HHHHHHHHHHHHPPTTPPP-HHHHHHHHHHHHHHHT---S---TTT-GGG-TT--SS-TT-----TTTS-----TT--